Protein AF-U3A870-F1 (afdb_monomer_lite)

Organism: NCBI:txid1261545

Sequence (79 aa):
MSEDARDHDFDELRALVADLDEAAAALRAYGEANDIPAIERNAKRVQGTVGTVKQNVPGGIARDGRERAGDGMEGSEEP

Secondary structure (DSSP, 8-state):
--HHHHHHHHHHHHHHHHHHHHHHHHHHHHHHHTT-HHHHHHHHHHHHHHHHHHTTSTT---SS---------------

Foldseek 3Di:
DDPVVVVVVLVVVLVVLVVQLVVLVVQLVVCVVVVNVVSNVVSVVSNVVSVVVQVVRPPGDPPDDPDPDDDDDDDDDDD

pLDDT: mean 79.99, std 20.7, range [40.88, 98.44]

Radius of gyration: 19.48 Å; chains: 1; bounding box: 35×46×59 Å

Structure (mmCIF, N/CA/C/O backbone):
data_AF-U3A870-F1
#
_entry.id   AF-U3A870-F1
#
loop_
_atom_site.group_PDB
_atom_site.id
_atom_site.type_symbol
_atom_site.label_atom_id
_atom_site.label_alt_id
_atom_site.label_comp_id
_atom_site.label_asym_id
_atom_site.label_entity_id
_atom_site.label_seq_id
_atom_site.pdbx_PDB_ins_code
_atom_site.Cartn_x
_atom_site.Cartn_y
_atom_site.Cartn_z
_atom_site.occupancy
_atom_site.B_iso_or_equiv
_atom_site.auth_seq_id
_atom_site.auth_comp_id
_atom_site.auth_asym_id
_atom_site.auth_atom_id
_atom_site.pdbx_PDB_model_num
ATOM 1 N N . MET A 1 1 ? 26.837 -0.382 -19.823 1.00 54.50 1 MET A N 1
ATOM 2 C CA . MET A 1 1 ? 26.122 -1.363 -18.983 1.00 54.50 1 MET A CA 1
ATOM 3 C C . MET A 1 1 ? 25.407 -2.316 -19.923 1.00 54.50 1 MET A C 1
ATOM 5 O O . MET A 1 1 ? 24.727 -1.820 -20.816 1.00 54.50 1 MET A O 1
ATOM 9 N N . SER A 1 2 ? 25.625 -3.630 -19.802 1.00 61.03 2 SER A N 1
ATOM 10 C CA . SER A 1 2 ? 24.913 -4.619 -20.631 1.00 61.03 2 SER A CA 1
ATOM 11 C C . SER A 1 2 ? 23.407 -4.571 -20.372 1.00 61.03 2 SER A C 1
ATOM 13 O O . SER A 1 2 ? 22.977 -4.132 -19.307 1.00 61.03 2 SER A O 1
ATOM 15 N N . GLU A 1 3 ? 22.621 -4.986 -21.364 1.00 62.19 3 GLU A N 1
ATOM 16 C CA . GLU A 1 3 ? 21.164 -5.174 -21.270 1.00 62.19 3 GLU A CA 1
ATOM 17 C C . GLU A 1 3 ? 20.788 -6.035 -20.046 1.00 62.19 3 GLU A C 1
ATOM 19 O O . GLU A 1 3 ? 20.023 -5.578 -19.205 1.00 62.19 3 GLU A O 1
ATOM 24 N N . ASP A 1 4 ? 21.471 -7.171 -19.851 1.00 63.53 4 ASP A N 1
ATOM 25 C CA . ASP A 1 4 ? 21.220 -8.123 -18.751 1.00 63.53 4 ASP A CA 1
ATOM 26 C C . ASP A 1 4 ? 21.362 -7.527 -17.340 1.00 63.53 4 ASP A C 1
ATOM 28 O O . ASP A 1 4 ? 20.651 -7.917 -16.418 1.00 63.53 4 ASP A O 1
ATOM 32 N N . ALA A 1 5 ? 22.276 -6.569 -17.147 1.00 63.75 5 ALA A N 1
ATOM 33 C CA . ALA A 1 5 ? 22.453 -5.922 -15.845 1.00 63.75 5 ALA A CA 1
ATOM 34 C C . ALA A 1 5 ? 21.292 -4.965 -15.532 1.00 63.75 5 ALA A C 1
ATOM 36 O O . ALA A 1 5 ? 20.861 -4.873 -14.390 1.00 63.75 5 ALA A O 1
ATOM 37 N N . ARG A 1 6 ? 20.756 -4.287 -16.557 1.00 63.22 6 ARG A N 1
ATOM 38 C CA . ARG A 1 6 ? 19.601 -3.392 -16.406 1.00 63.22 6 ARG A CA 1
ATOM 39 C C . ARG A 1 6 ? 18.321 -4.179 -16.139 1.00 63.22 6 ARG A C 1
ATOM 41 O O . ARG A 1 6 ? 17.510 -3.740 -15.333 1.00 63.22 6 ARG A O 1
ATOM 48 N N . ASP A 1 7 ? 18.160 -5.335 -16.777 1.00 68.25 7 ASP A N 1
ATOM 49 C CA . ASP A 1 7 ? 17.000 -6.198 -16.543 1.00 68.25 7 ASP A CA 1
ATOM 50 C C . ASP A 1 7 ? 16.993 -6.778 -15.120 1.00 68.25 7 ASP A C 1
ATOM 52 O O . ASP A 1 7 ? 15.953 -6.740 -14.462 1.00 68.25 7 ASP A O 1
ATOM 56 N N . HIS A 1 8 ? 18.155 -7.195 -14.597 1.00 67.12 8 HIS A N 1
ATOM 57 C CA . HIS A 1 8 ? 18.292 -7.623 -13.200 1.00 67.12 8 HIS A CA 1
ATOM 58 C C . HIS A 1 8 ? 17.997 -6.485 -12.203 1.00 67.12 8 HIS A C 1
ATOM 60 O O . HIS A 1 8 ? 17.293 -6.693 -11.214 1.00 67.12 8 HIS A O 1
ATOM 66 N N . ASP A 1 9 ? 18.473 -5.266 -12.478 1.00 78.81 9 ASP A N 1
ATOM 67 C CA . ASP A 1 9 ? 18.181 -4.089 -11.645 1.00 78.81 9 ASP A CA 1
ATOM 68 C C . ASP A 1 9 ? 16.672 -3.767 -11.616 1.00 78.81 9 ASP A C 1
ATOM 70 O O . ASP A 1 9 ? 16.129 -3.333 -10.595 1.00 78.81 9 ASP A O 1
ATOM 74 N N . PHE A 1 10 ? 15.957 -3.998 -12.724 1.00 87.31 10 PHE A N 1
ATOM 75 C CA . PHE A 1 10 ? 14.507 -3.817 -12.762 1.00 87.31 10 PHE A CA 1
ATOM 76 C C . PHE A 1 10 ? 13.746 -4.925 -12.033 1.00 87.31 10 PHE A C 1
ATOM 78 O O . PHE A 1 10 ? 12.701 -4.629 -11.457 1.00 87.31 10 PHE A O 1
ATOM 85 N N . ASP A 1 11 ? 14.248 -6.160 -12.001 1.00 88.75 11 ASP A N 1
ATOM 86 C CA . ASP A 1 11 ? 13.669 -7.228 -11.176 1.00 88.75 11 ASP A CA 1
ATOM 87 C C . ASP A 1 11 ? 13.773 -6.922 -9.682 1.00 88.75 11 ASP A C 1
ATOM 89 O O . ASP A 1 11 ? 12.781 -7.050 -8.959 1.00 88.75 11 ASP A O 1
ATOM 93 N N . GLU A 1 12 ? 14.925 -6.431 -9.226 1.00 90.00 12 GLU A N 1
ATOM 94 C CA . GLU A 1 12 ? 15.101 -6.005 -7.835 1.00 90.00 12 GLU A CA 1
ATOM 95 C C . GLU A 1 12 ? 14.174 -4.830 -7.490 1.00 90.00 12 GLU A C 1
ATOM 97 O O . GLU A 1 12 ? 13.486 -4.846 -6.465 1.00 90.00 12 GLU A O 1
ATOM 102 N N . LEU A 1 13 ? 14.061 -3.841 -8.384 1.00 90.94 13 LEU A N 1
ATOM 103 C CA . LEU A 1 13 ? 13.118 -2.736 -8.216 1.00 90.94 13 LEU A CA 1
ATOM 104 C C . LEU A 1 13 ? 11.661 -3.224 -8.153 1.00 90.94 13 LEU A C 1
ATOM 106 O O . LEU A 1 13 ? 10.882 -2.729 -7.336 1.00 90.94 13 LEU A O 1
ATOM 110 N N . ARG A 1 14 ? 11.277 -4.190 -8.996 1.00 91.75 14 ARG A N 1
ATOM 111 C CA . ARG A 1 14 ? 9.935 -4.791 -8.977 1.00 91.75 14 ARG A CA 1
ATOM 112 C C . ARG A 1 14 ? 9.659 -5.484 -7.642 1.00 91.75 14 ARG A C 1
ATOM 114 O O . ARG A 1 14 ? 8.586 -5.267 -7.079 1.00 91.75 14 ARG A O 1
ATOM 121 N N . ALA A 1 15 ? 10.616 -6.249 -7.120 1.00 93.06 15 ALA A N 1
ATOM 122 C CA . ALA A 1 15 ? 10.497 -6.916 -5.824 1.00 93.06 15 ALA A CA 1
ATOM 123 C C . ALA A 1 15 ? 10.313 -5.904 -4.681 1.00 93.06 15 ALA A C 1
ATOM 125 O O . ALA A 1 15 ? 9.331 -5.980 -3.947 1.00 93.06 15 ALA A O 1
ATOM 126 N N . LEU A 1 16 ? 11.161 -4.871 -4.610 1.00 95.56 16 LEU A N 1
ATOM 127 C CA . LEU A 1 16 ? 11.063 -3.821 -3.586 1.00 95.56 16 LEU A CA 1
ATOM 128 C C . LEU A 1 16 ? 9.701 -3.112 -3.587 1.00 95.56 16 LEU A C 1
ATOM 130 O O . LEU A 1 16 ? 9.150 -2.778 -2.537 1.00 95.56 16 LEU A O 1
ATOM 134 N N . VAL A 1 17 ? 9.144 -2.861 -4.772 1.00 95.38 17 VAL A N 1
ATOM 135 C CA . VAL A 1 17 ? 7.840 -2.204 -4.915 1.00 95.38 17 VAL A CA 1
ATOM 136 C C . VAL A 1 17 ? 6.683 -3.143 -4.552 1.00 95.38 17 VAL A C 1
ATOM 138 O O . VAL A 1 17 ? 5.653 -2.668 -4.064 1.00 95.38 17 VAL A O 1
ATOM 141 N N . ALA A 1 18 ? 6.825 -4.452 -4.774 1.00 93.25 18 ALA A N 1
ATOM 142 C CA . ALA A 1 18 ? 5.859 -5.449 -4.317 1.00 93.25 18 ALA A CA 1
ATOM 143 C C . ALA A 1 18 ? 5.855 -5.551 -2.783 1.00 93.25 18 ALA A C 1
ATOM 145 O O . ALA A 1 18 ? 4.794 -5.381 -2.178 1.00 93.25 18 ALA A O 1
ATOM 146 N N . ASP A 1 19 ? 7.032 -5.684 -2.169 1.00 96.25 19 ASP A N 1
ATOM 147 C CA . ASP A 1 19 ? 7.206 -5.757 -0.713 1.00 96.25 19 ASP A CA 1
ATOM 148 C C . ASP A 1 19 ? 6.635 -4.518 -0.011 1.00 96.25 19 ASP A C 1
ATOM 150 O O . ASP A 1 19 ? 5.974 -4.607 1.026 1.00 96.25 19 ASP A O 1
ATOM 154 N N . LEU A 1 20 ? 6.843 -3.332 -0.594 1.00 96.31 20 LEU A N 1
ATOM 155 C CA . LEU A 1 20 ? 6.311 -2.088 -0.045 1.00 96.31 20 LEU A CA 1
ATOM 156 C C . LEU A 1 20 ? 4.774 -2.031 -0.098 1.00 96.31 20 LEU A C 1
ATOM 158 O O . LEU A 1 20 ? 4.154 -1.479 0.815 1.00 96.31 20 LEU A O 1
ATOM 162 N N . ASP A 1 21 ? 4.148 -2.592 -1.138 1.00 96.25 21 ASP A N 1
ATOM 163 C CA . ASP A 1 21 ? 2.685 -2.674 -1.224 1.00 96.25 21 ASP A CA 1
ATOM 164 C C . ASP A 1 21 ? 2.113 -3.648 -0.189 1.00 96.25 21 ASP A C 1
ATOM 166 O O . ASP A 1 21 ? 1.133 -3.328 0.488 1.00 96.25 21 ASP A O 1
ATOM 170 N N . GLU A 1 22 ? 2.757 -4.806 -0.024 1.00 97.06 22 GLU A N 1
ATOM 171 C CA . GLU A 1 22 ? 2.376 -5.807 0.973 1.00 97.06 22 GLU A CA 1
ATOM 172 C C . GLU A 1 22 ? 2.508 -5.249 2.396 1.00 97.06 22 GLU A C 1
ATOM 174 O O . GLU A 1 22 ? 1.558 -5.308 3.182 1.00 97.06 22 GLU A O 1
ATOM 179 N N . ALA A 1 23 ? 3.635 -4.607 2.717 1.00 97.94 23 ALA A N 1
ATOM 180 C CA . ALA A 1 23 ? 3.850 -3.972 4.014 1.00 97.94 23 ALA A CA 1
ATOM 181 C C . ALA A 1 23 ? 2.815 -2.870 4.296 1.00 97.94 23 ALA A C 1
ATOM 183 O O . ALA A 1 23 ? 2.307 -2.748 5.416 1.00 97.94 23 ALA A O 1
ATOM 184 N N . ALA A 1 24 ? 2.454 -2.078 3.282 1.00 97.69 24 ALA A N 1
ATOM 185 C CA . ALA A 1 24 ? 1.422 -1.059 3.417 1.00 97.69 24 ALA A CA 1
ATOM 186 C C . ALA A 1 24 ? 0.026 -1.677 3.627 1.00 97.69 24 ALA A C 1
ATOM 188 O O . ALA A 1 24 ? -0.745 -1.179 4.450 1.00 97.69 24 ALA A O 1
ATOM 189 N N . ALA A 1 25 ? -0.295 -2.784 2.952 1.00 97.75 25 ALA A N 1
ATOM 190 C CA . ALA A 1 25 ? -1.528 -3.532 3.191 1.00 97.75 25 ALA A CA 1
ATOM 191 C C . ALA A 1 25 ? -1.580 -4.104 4.620 1.00 97.75 25 ALA A C 1
ATOM 193 O O . ALA A 1 25 ? -2.598 -3.956 5.303 1.00 97.75 25 ALA A O 1
ATOM 194 N N . ALA A 1 26 ? -0.472 -4.671 5.106 1.00 98.25 26 ALA A N 1
ATOM 195 C CA . ALA A 1 26 ? -0.354 -5.197 6.463 1.00 98.25 26 ALA A CA 1
ATOM 196 C C . ALA A 1 26 ? -0.524 -4.099 7.527 1.00 98.25 26 ALA A C 1
ATOM 198 O O . ALA A 1 26 ? -1.289 -4.269 8.478 1.00 98.25 26 ALA A O 1
ATOM 199 N N . LEU A 1 27 ? 0.113 -2.935 7.346 1.00 98.19 27 LEU A N 1
ATOM 200 C CA . LEU A 1 27 ? -0.060 -1.780 8.236 1.00 98.19 27 LEU A CA 1
ATOM 201 C C . LEU A 1 27 ? -1.508 -1.292 8.266 1.00 98.19 27 LEU A C 1
ATOM 203 O O . LEU A 1 27 ? -2.024 -0.957 9.333 1.00 98.19 27 LEU A O 1
ATOM 207 N N . ARG A 1 28 ? -2.179 -1.262 7.111 1.00 98.00 28 ARG A N 1
ATOM 208 C CA . ARG A 1 28 ? -3.592 -0.887 7.040 1.00 98.00 28 ARG A CA 1
ATOM 209 C C . ARG A 1 28 ? -4.456 -1.862 7.836 1.00 98.00 28 ARG A C 1
ATOM 211 O O . ARG A 1 28 ? -5.239 -1.403 8.662 1.00 98.00 28 ARG A O 1
ATOM 218 N N . ALA A 1 29 ? -4.288 -3.165 7.610 1.00 97.81 29 ALA A N 1
ATOM 219 C CA . ALA A 1 29 ? -5.030 -4.202 8.323 1.00 97.81 29 ALA A CA 1
ATOM 220 C C . ALA A 1 29 ? -4.788 -4.129 9.839 1.00 97.81 29 ALA A C 1
ATOM 222 O O . ALA A 1 29 ? -5.733 -4.216 10.618 1.00 97.81 29 ALA A O 1
ATOM 223 N N . TYR A 1 30 ? -3.545 -3.882 10.264 1.00 98.06 30 TYR A N 1
ATOM 224 C CA . TYR A 1 30 ? -3.212 -3.669 11.672 1.00 98.06 30 TYR A CA 1
ATOM 225 C C . 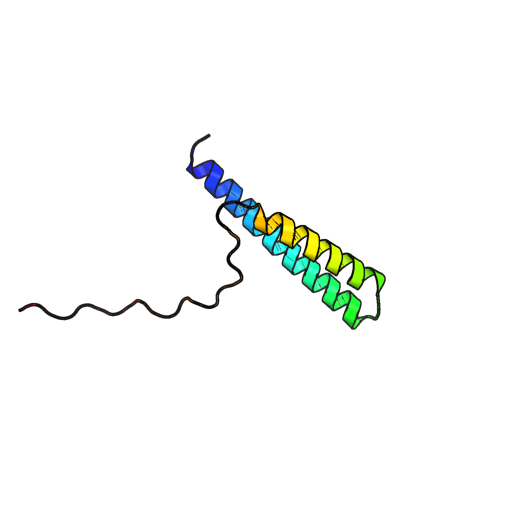TYR A 1 30 ? -3.915 -2.435 12.253 1.00 98.06 30 TYR A C 1
ATOM 227 O O . TYR A 1 30 ? -4.484 -2.504 13.341 1.00 98.06 30 TYR A O 1
ATOM 235 N N . GLY A 1 31 ? -3.887 -1.306 11.539 1.00 98.06 31 GLY A N 1
ATOM 236 C CA . GLY A 1 31 ? -4.555 -0.077 11.966 1.00 98.06 31 GLY A CA 1
ATOM 237 C C . GLY A 1 31 ? -6.070 -0.241 12.096 1.00 98.06 31 GLY A C 1
ATOM 238 O O . GLY A 1 31 ? -6.647 0.277 13.045 1.00 98.06 31 GLY A O 1
ATOM 239 N N . GLU A 1 32 ? -6.691 -0.988 11.182 1.00 97.88 32 GLU A N 1
ATOM 240 C C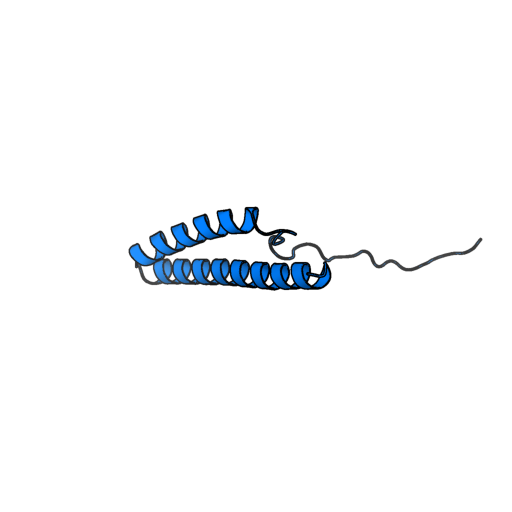A . GLU A 1 32 ? -8.120 -1.318 11.209 1.00 97.88 32 GLU A CA 1
ATOM 241 C C . GLU A 1 32 ? -8.465 -2.257 12.373 1.00 97.88 32 GLU A C 1
ATOM 243 O O . GLU A 1 32 ? -9.375 -1.972 13.140 1.00 97.88 32 GLU A O 1
ATOM 248 N N . ALA A 1 33 ? -7.691 -3.327 12.572 1.00 98.44 33 ALA A N 1
ATOM 249 C CA . ALA A 1 33 ? -7.937 -4.308 13.629 1.00 98.44 33 ALA A CA 1
ATOM 250 C C . ALA A 1 33 ? -7.762 -3.757 15.057 1.00 98.44 33 ALA A C 1
ATOM 252 O O . ALA A 1 33 ? -8.280 -4.343 16.004 1.00 98.44 33 ALA A O 1
ATOM 253 N N . ASN A 1 34 ? -7.009 -2.665 15.220 1.00 98.25 34 ASN A N 1
ATOM 254 C CA . ASN A 1 34 ? -6.688 -2.078 16.525 1.00 98.25 34 ASN A CA 1
ATOM 255 C C . ASN A 1 34 ? -7.314 -0.691 16.742 1.00 98.25 34 ASN A C 1
ATOM 257 O O . ASN A 1 34 ? -6.921 -0.002 17.682 1.00 98.25 34 ASN A O 1
ATOM 261 N N . ASP A 1 35 ? -8.226 -0.249 15.869 1.00 98.00 35 ASP A N 1
ATOM 262 C CA . ASP A 1 35 ? -8.834 1.087 15.923 1.00 98.00 35 ASP A CA 1
ATOM 263 C C . ASP A 1 35 ? -7.788 2.216 16.032 1.00 98.00 35 ASP A C 1
ATOM 265 O O . ASP A 1 35 ? -7.875 3.121 16.868 1.00 98.00 35 ASP A O 1
ATOM 269 N N . ILE A 1 36 ? -6.775 2.189 15.156 1.00 98.19 36 ILE A N 1
ATOM 270 C CA . ILE A 1 36 ? -5.728 3.218 15.064 1.00 98.19 36 ILE A CA 1
ATOM 271 C C . ILE A 1 36 ? -5.852 3.966 13.723 1.00 98.19 36 ILE A C 1
ATOM 273 O O . ILE A 1 36 ? -5.082 3.712 12.786 1.00 98.19 36 ILE A O 1
ATOM 277 N N . PRO A 1 37 ? -6.754 4.969 13.609 1.00 97.31 37 PRO A N 1
ATOM 278 C CA . PRO A 1 37 ? -7.032 5.656 12.345 1.00 97.31 37 PRO A CA 1
ATOM 279 C C . PRO A 1 37 ? -5.815 6.351 11.729 1.00 97.31 37 PRO A C 1
ATOM 281 O O . PRO A 1 37 ? -5.748 6.569 10.521 1.00 97.31 37 PRO A O 1
ATOM 284 N N . ALA A 1 38 ? -4.843 6.758 12.551 1.00 97.81 38 ALA A N 1
ATOM 285 C CA . ALA A 1 38 ? -3.611 7.362 12.057 1.00 97.81 38 ALA A CA 1
ATOM 286 C C . ALA A 1 38 ? -2.766 6.363 11.250 1.00 97.81 38 ALA A C 1
ATOM 288 O O . ALA A 1 38 ? -2.226 6.743 10.213 1.00 97.81 38 ALA A O 1
ATOM 289 N N . ILE A 1 39 ? -2.680 5.101 11.682 1.00 97.38 39 ILE A N 1
ATOM 290 C CA . ILE A 1 39 ? -1.933 4.059 10.966 1.00 97.38 39 ILE A CA 1
ATOM 291 C C . ILE A 1 39 ? -2.663 3.709 9.671 1.00 97.38 39 ILE A C 1
ATOM 293 O O . ILE A 1 39 ? -2.070 3.788 8.599 1.00 97.38 39 ILE A O 1
ATOM 297 N N . GLU A 1 40 ? -3.966 3.437 9.749 1.00 97.44 40 GLU A N 1
ATOM 298 C CA . GLU A 1 40 ? -4.796 3.098 8.589 1.00 97.44 40 GLU A CA 1
ATOM 299 C C . GLU A 1 40 ? -4.719 4.173 7.485 1.00 97.44 40 GLU A C 1
ATOM 301 O O . GLU A 1 40 ? -4.467 3.872 6.314 1.00 97.44 40 GLU A O 1
ATOM 306 N N . ARG A 1 41 ? -4.879 5.456 7.849 1.00 97.81 41 ARG A N 1
ATOM 307 C CA . ARG A 1 41 ? -4.817 6.572 6.890 1.00 97.81 41 ARG A CA 1
ATOM 308 C C . ARG A 1 41 ? -3.448 6.708 6.235 1.00 97.81 41 ARG A C 1
ATOM 310 O O . ARG A 1 41 ? -3.379 6.993 5.041 1.00 97.81 41 ARG A O 1
ATOM 317 N N . ASN A 1 42 ? -2.367 6.551 6.996 1.00 98.12 42 ASN A N 1
ATOM 318 C CA . ASN A 1 42 ? -1.022 6.663 6.436 1.00 98.12 42 ASN A CA 1
ATOM 319 C C . ASN A 1 42 ? -0.676 5.455 5.561 1.00 98.12 42 ASN A C 1
ATOM 321 O O . ASN A 1 42 ? -0.133 5.649 4.479 1.00 98.12 42 ASN A O 1
ATOM 325 N N . ALA A 1 43 ? -1.087 4.248 5.949 1.00 98.06 43 ALA A N 1
ATOM 326 C CA . ALA A 1 43 ? -0.946 3.053 5.126 1.00 98.06 43 ALA A CA 1
ATOM 327 C C . ALA A 1 43 ? -1.645 3.209 3.763 1.00 98.06 43 ALA A C 1
ATOM 329 O O . ALA A 1 43 ? -1.031 2.980 2.724 1.00 98.06 43 ALA A O 1
ATOM 330 N N . LYS A 1 44 ? -2.880 3.735 3.736 1.00 96.69 44 LYS A N 1
ATOM 331 C CA . LYS A 1 44 ? -3.593 4.064 2.484 1.00 96.69 44 LYS A CA 1
ATOM 332 C C . LYS A 1 44 ? -2.833 5.062 1.601 1.00 96.69 44 LYS A C 1
ATOM 334 O O . LYS A 1 44 ? -2.814 4.909 0.382 1.00 96.69 44 LYS A O 1
ATOM 339 N N . ARG A 1 45 ? -2.203 6.084 2.194 1.00 97.94 45 ARG A N 1
ATOM 340 C CA . ARG A 1 45 ? -1.373 7.046 1.443 1.00 97.94 45 ARG A CA 1
ATOM 341 C C . ARG A 1 45 ? -0.152 6.370 0.835 1.00 97.94 45 ARG A C 1
ATOM 343 O O . ARG A 1 45 ? 0.134 6.610 -0.333 1.00 97.94 45 ARG A O 1
ATOM 350 N N . VAL A 1 46 ? 0.525 5.513 1.601 1.00 96.69 46 VAL A N 1
ATOM 351 C CA . VAL A 1 46 ? 1.664 4.733 1.101 1.00 96.69 46 VAL A CA 1
ATOM 352 C C . VAL A 1 46 ? 1.227 3.862 -0.074 1.00 96.69 46 VAL A C 1
ATOM 354 O O . VAL A 1 46 ? 1.853 3.951 -1.121 1.00 96.69 46 VAL A O 1
ATOM 357 N N . GLN A 1 47 ? 0.112 3.130 0.030 1.00 96.12 47 GLN A N 1
ATOM 358 C CA . GLN A 1 47 ? -0.423 2.332 -1.086 1.00 96.12 47 GLN A CA 1
ATOM 359 C C . GLN A 1 47 ? -0.692 3.176 -2.344 1.00 96.12 47 GLN A C 1
ATOM 361 O O . GLN A 1 47 ? -0.376 2.755 -3.453 1.00 96.12 47 GLN A O 1
ATOM 366 N N . GLY A 1 48 ? -1.227 4.394 -2.194 1.00 96.19 48 GLY A N 1
ATOM 367 C CA . GLY A 1 48 ? -1.417 5.318 -3.320 1.00 96.19 48 GLY A CA 1
ATOM 368 C C . GLY A 1 48 ? -0.099 5.734 -3.987 1.00 96.19 48 GLY A C 1
ATOM 369 O O . GLY A 1 48 ? 0.018 5.720 -5.217 1.00 96.19 48 GLY A O 1
ATOM 370 N N . THR A 1 49 ? 0.919 6.051 -3.183 1.00 96.56 49 THR A N 1
ATOM 371 C CA . THR A 1 49 ? 2.268 6.361 -3.677 1.00 96.56 49 THR A CA 1
ATOM 372 C C . THR A 1 49 ? 2.890 5.153 -4.375 1.00 96.56 49 THR A C 1
ATOM 374 O O . THR A 1 49 ? 3.380 5.280 -5.494 1.00 96.56 49 THR A O 1
ATOM 377 N N . VAL A 1 50 ? 2.808 3.968 -3.770 1.00 95.94 50 VAL A N 1
ATOM 378 C CA . VAL A 1 50 ? 3.298 2.708 -4.346 1.00 95.94 50 VAL A CA 1
ATOM 379 C C . VAL A 1 50 ? 2.601 2.409 -5.666 1.00 95.94 50 VAL A C 1
ATOM 381 O O . VAL A 1 50 ? 3.265 2.086 -6.643 1.00 95.94 50 VAL A O 1
ATOM 384 N N . GLY A 1 51 ? 1.284 2.607 -5.751 1.00 93.88 51 GLY A N 1
ATOM 38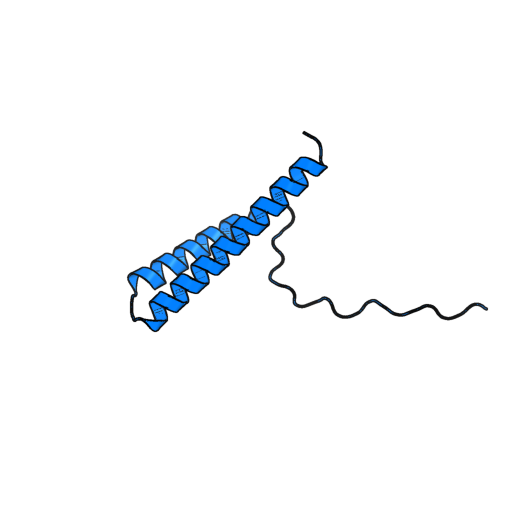5 C CA . GLY A 1 51 ? 0.529 2.469 -6.995 1.00 93.88 51 GLY A CA 1
ATOM 386 C C . GLY A 1 51 ? 1.025 3.395 -8.111 1.00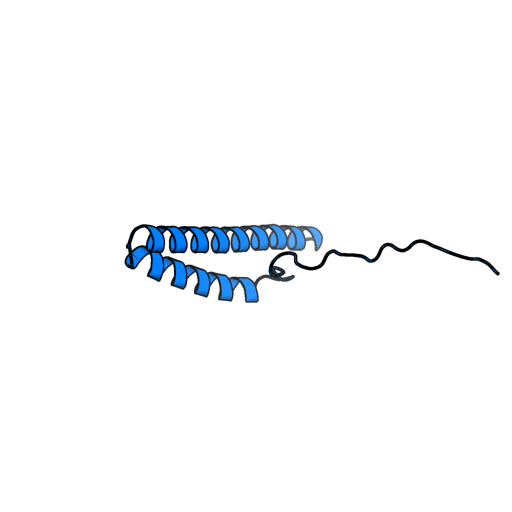 93.88 51 GLY A C 1
ATOM 387 O O . GLY A 1 51 ? 1.040 2.993 -9.273 1.00 93.88 51 GLY A O 1
ATOM 388 N N . THR A 1 52 ? 1.472 4.608 -7.772 1.00 94.38 52 THR A N 1
ATOM 389 C CA . THR A 1 52 ? 2.124 5.521 -8.729 1.00 94.38 52 THR A CA 1
ATOM 390 C C . THR A 1 52 ? 3.500 5.003 -9.143 1.00 94.38 52 THR A C 1
ATOM 392 O O . THR A 1 52 ? 3.822 5.001 -10.330 1.00 94.38 52 THR A O 1
ATOM 395 N N . VAL A 1 53 ? 4.303 4.516 -8.193 1.00 92.56 53 VAL A N 1
ATOM 396 C CA . VAL A 1 53 ? 5.626 3.942 -8.482 1.00 92.56 53 VAL A CA 1
ATOM 397 C C . VAL A 1 53 ? 5.494 2.729 -9.405 1.00 92.56 53 VAL A C 1
ATOM 399 O O . VAL A 1 53 ? 6.159 2.691 -10.433 1.00 92.56 53 VAL A O 1
ATOM 402 N N . LYS A 1 54 ? 4.564 1.807 -9.123 1.00 91.56 54 LYS A N 1
ATOM 403 C CA . LYS A 1 54 ? 4.269 0.611 -9.936 1.00 91.56 54 LYS A CA 1
ATOM 404 C C . LYS A 1 54 ? 4.045 0.923 -11.417 1.00 91.56 54 LYS A C 1
ATOM 406 O O . LYS A 1 54 ? 4.496 0.168 -12.267 1.00 91.56 54 LYS A O 1
ATOM 411 N N . GLN A 1 55 ? 3.379 2.037 -11.726 1.00 90.00 55 GLN A N 1
ATOM 412 C CA . GLN A 1 55 ? 3.108 2.466 -13.107 1.00 90.00 55 GLN A CA 1
ATOM 413 C C . GLN A 1 55 ? 4.359 2.933 -13.861 1.00 90.00 55 GLN A C 1
ATOM 415 O O . GLN A 1 55 ? 4.335 3.013 -15.085 1.00 90.00 55 GLN A O 1
ATOM 420 N N . ASN A 1 56 ? 5.432 3.253 -13.140 1.00 89.62 56 ASN A N 1
ATOM 421 C CA . ASN A 1 56 ? 6.680 3.771 -13.691 1.00 89.62 56 ASN A CA 1
ATOM 422 C C . ASN A 1 56 ? 7.829 2.752 -13.615 1.00 89.62 56 ASN A C 1
ATOM 424 O O . ASN A 1 56 ? 8.921 3.049 -14.094 1.00 89.62 56 ASN A O 1
ATOM 428 N N . VAL A 1 57 ? 7.608 1.563 -13.037 1.00 88.12 57 VAL A N 1
ATOM 429 C CA . VAL A 1 57 ? 8.599 0.478 -13.041 1.00 88.12 57 VAL A CA 1
ATOM 430 C C . VAL A 1 57 ? 8.568 -0.227 -14.406 1.00 88.12 57 VAL A C 1
ATOM 432 O O . VAL A 1 57 ? 7.517 -0.753 -14.790 1.00 88.12 57 VAL A O 1
ATOM 435 N N . PRO A 1 58 ? 9.690 -0.268 -15.153 1.00 83.75 58 PRO A N 1
ATOM 436 C CA . PRO A 1 58 ? 9.771 -0.979 -16.427 1.00 83.75 58 PRO A CA 1
ATOM 437 C C . PRO A 1 58 ? 9.378 -2.455 -16.305 1.00 83.75 58 PRO A C 1
ATOM 439 O O . PRO A 1 58 ? 9.543 -3.064 -15.253 1.00 83.75 58 PRO A O 1
ATOM 442 N N . GLY A 1 59 ? 8.834 -3.025 -17.385 1.00 74.81 59 GLY A N 1
ATOM 443 C CA . GLY A 1 59 ? 8.415 -4.432 -17.513 1.00 74.81 59 GLY A CA 1
ATOM 444 C C . GLY A 1 59 ? 7.258 -4.896 -16.617 1.00 74.81 59 GLY A C 1
ATOM 445 O O . GLY A 1 59 ? 6.886 -6.059 -16.695 1.00 74.81 59 GLY A O 1
ATOM 446 N N . GLY A 1 60 ? 6.638 -3.983 -15.861 1.00 65.00 60 GLY A N 1
ATOM 447 C CA . GLY A 1 60 ? 5.355 -4.194 -15.194 1.00 65.00 60 GLY A CA 1
ATOM 448 C C . GLY A 1 60 ? 5.416 -5.145 -13.999 1.00 65.00 60 GLY A C 1
ATOM 449 O O . GLY A 1 60 ? 5.966 -6.237 -14.048 1.00 65.00 60 GLY A O 1
ATOM 450 N N . ILE A 1 61 ? 4.778 -4.750 -12.902 1.00 60.19 61 ILE A N 1
ATOM 451 C CA . ILE A 1 61 ? 4.453 -5.686 -11.826 1.00 60.19 61 ILE A CA 1
ATOM 452 C C . ILE A 1 61 ? 3.081 -6.235 -12.181 1.00 60.19 61 ILE A C 1
ATOM 454 O O . ILE A 1 61 ? 2.069 -5.555 -11.984 1.00 60.19 61 ILE A O 1
ATOM 458 N N . ALA A 1 62 ? 3.053 -7.415 -12.803 1.00 53.69 62 ALA A N 1
ATOM 459 C CA . ALA A 1 62 ? 1.807 -8.130 -13.030 1.00 53.69 62 ALA A CA 1
ATOM 460 C C . ALA A 1 62 ? 1.061 -8.191 -11.691 1.00 53.69 62 ALA A C 1
ATOM 462 O O . ALA A 1 62 ? 1.603 -8.676 -10.700 1.00 53.69 62 ALA A O 1
ATOM 463 N N . ARG A 1 63 ? -0.162 -7.647 -11.645 1.00 48.62 63 ARG A N 1
ATOM 464 C CA . ARG A 1 63 ? -1.087 -7.944 -10.546 1.00 48.62 63 ARG A CA 1
ATOM 465 C C . ARG A 1 63 ? -1.136 -9.462 -10.439 1.00 48.62 63 ARG A C 1
ATOM 467 O O . ARG A 1 63 ? -1.435 -10.092 -11.449 1.00 48.62 63 ARG A O 1
ATOM 474 N N . ASP A 1 64 ? -0.795 -10.003 -9.275 1.00 46.06 64 ASP A N 1
ATOM 475 C CA . ASP A 1 64 ? -0.706 -11.434 -8.990 1.00 46.06 64 ASP A CA 1
ATOM 476 C C . ASP A 1 64 ? -1.555 -12.321 -9.912 1.00 46.06 64 ASP A C 1
ATOM 478 O O . ASP A 1 64 ? -2.785 -12.326 -9.862 1.00 46.06 64 ASP A O 1
ATOM 482 N N . GLY A 1 65 ? -0.867 -13.103 -10.744 1.00 41.59 65 GLY A N 1
ATOM 483 C CA . GLY A 1 65 ? -0.902 -14.556 -10.601 1.00 41.59 65 GLY A CA 1
ATOM 484 C C . GLY A 1 65 ? -2.247 -15.279 -10.678 1.00 41.59 65 GLY A C 1
ATOM 485 O O . GLY A 1 65 ? -2.338 -16.392 -10.168 1.00 41.59 65 GLY A O 1
ATOM 486 N N . ARG A 1 66 ? -3.275 -14.737 -11.334 1.00 42.91 66 ARG A N 1
ATOM 487 C CA . ARG A 1 66 ? -4.411 -15.543 -11.807 1.00 42.91 66 ARG A CA 1
ATOM 488 C C . ARG A 1 66 ? -4.396 -15.608 -13.329 1.00 42.91 66 ARG A C 1
ATOM 490 O O . ARG A 1 66 ? -5.128 -14.876 -13.967 1.00 42.91 66 ARG A O 1
ATOM 497 N N . GLU A 1 67 ? -3.503 -16.448 -13.858 1.00 44.22 67 GLU A N 1
ATOM 498 C CA . GLU A 1 67 ? -3.634 -17.215 -15.115 1.00 44.22 67 GLU A CA 1
ATOM 499 C C . GLU A 1 67 ? -2.273 -17.831 -15.499 1.00 44.22 67 GLU A C 1
ATOM 501 O O . GLU A 1 67 ? -1.560 -17.387 -16.392 1.00 44.22 67 GLU A O 1
ATOM 506 N N . ARG A 1 68 ? -1.899 -18.909 -14.805 1.00 45.41 68 ARG A N 1
ATOM 507 C CA . ARG A 1 68 ? -1.181 -20.018 -15.445 1.00 45.41 68 ARG A CA 1
ATOM 508 C C . ARG A 1 68 ? -2.060 -21.249 -15.309 1.00 45.41 68 ARG A C 1
ATOM 510 O O . ARG A 1 68 ? -1.906 -22.032 -14.380 1.00 45.41 68 ARG A O 1
ATOM 517 N N . ALA A 1 69 ? -3.01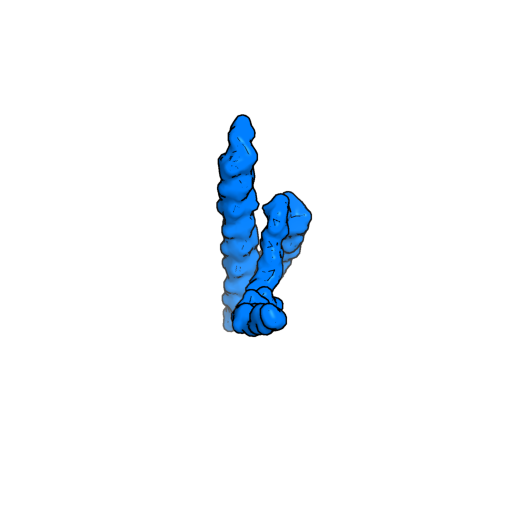5 -21.380 -16.216 1.00 46.44 69 ALA A N 1
ATOM 518 C CA . ALA A 1 69 ? -3.703 -22.636 -16.444 1.00 46.44 69 ALA A CA 1
ATOM 519 C C . ALA A 1 69 ? -3.723 -22.895 -17.950 1.00 46.44 69 ALA A C 1
ATOM 521 O O . ALA A 1 69 ? -4.485 -22.270 -18.674 1.00 46.44 69 ALA A O 1
ATOM 522 N N . GLY A 1 70 ? -2.859 -23.821 -18.366 1.00 47.72 70 GLY A N 1
ATOM 523 C CA . GLY A 1 70 ? -3.051 -24.642 -19.555 1.00 47.72 70 GLY A CA 1
ATOM 524 C C . GLY A 1 70 ? -2.720 -23.989 -20.888 1.00 47.72 70 GLY A C 1
ATOM 525 O O . GLY A 1 70 ? -3.618 -23.526 -21.574 1.00 47.72 70 GLY A O 1
ATOM 526 N N . ASP A 1 71 ? -1.466 -24.112 -21.319 1.00 40.88 71 ASP A N 1
ATOM 527 C CA . ASP A 1 71 ? -1.262 -24.549 -22.700 1.00 40.88 71 ASP A CA 1
ATOM 528 C C . ASP A 1 71 ? -0.150 -25.599 -22.730 1.00 40.88 71 ASP A C 1
ATOM 530 O O . ASP A 1 71 ? 1.043 -25.335 -22.868 1.00 40.88 71 ASP A O 1
ATOM 534 N N . GLY A 1 72 ? -0.586 -26.812 -22.412 1.00 49.19 72 GLY A N 1
ATOM 535 C CA . GLY A 1 72 ? 0.152 -28.051 -22.535 1.00 49.19 72 GLY A CA 1
ATOM 536 C C . GLY A 1 72 ? -0.832 -29.080 -23.068 1.00 49.19 72 GLY A C 1
ATOM 537 O O . GLY A 1 72 ? -1.513 -29.734 -22.289 1.00 49.19 72 GLY A O 1
ATOM 538 N N . MET A 1 73 ? -0.941 -29.157 -24.390 1.00 44.91 73 MET A N 1
ATOM 539 C CA . MET A 1 73 ? -1.483 -30.295 -25.133 1.00 44.91 73 MET A CA 1
ATOM 540 C C . MET A 1 73 ? -0.556 -30.448 -26.338 1.00 44.91 73 MET A C 1
ATOM 542 O O . MET A 1 73 ? -0.538 -29.617 -27.237 1.00 44.91 73 MET A O 1
ATOM 546 N N . GLU A 1 74 ? 0.511 -31.225 -26.173 1.00 48.56 74 GLU A N 1
ATOM 547 C CA . GLU A 1 74 ? 0.552 -32.660 -26.497 1.00 48.56 74 GLU A CA 1
ATOM 548 C C . GLU A 1 74 ? 0.247 -32.914 -27.975 1.00 48.56 74 GLU A C 1
ATOM 550 O O . GLU A 1 74 ? -0.848 -32.669 -28.471 1.00 48.56 74 GLU A O 1
ATOM 555 N N . GLY A 1 75 ? 1.282 -33.385 -28.674 1.00 52.03 75 GLY A N 1
ATOM 556 C CA . GLY A 1 75 ? 1.226 -33.731 -30.083 1.00 52.03 75 GLY A CA 1
ATOM 557 C C . GLY A 1 75 ? 0.310 -34.916 -30.371 1.00 52.03 75 GLY A C 1
ATOM 558 O O . GLY A 1 75 ? 0.154 -35.817 -29.554 1.00 52.03 75 GLY A O 1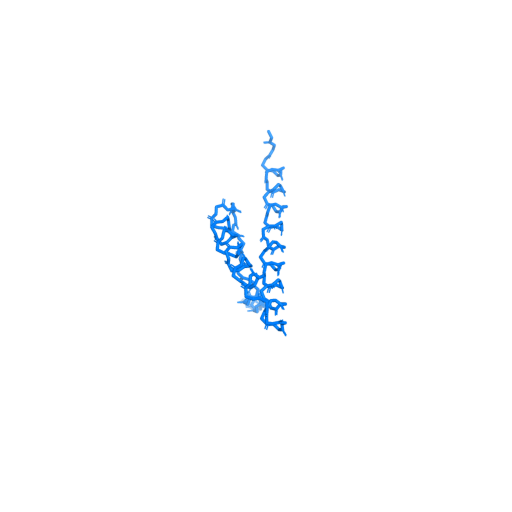
ATOM 559 N N . SER A 1 76 ? -0.271 -34.886 -31.565 1.00 54.91 76 SER A N 1
ATOM 560 C CA . SER A 1 76 ? -0.992 -35.935 -32.307 1.00 54.91 76 SER A CA 1
ATOM 561 C C . SER A 1 76 ? -1.299 -35.277 -33.669 1.00 54.91 76 SER A C 1
ATOM 563 O O . SER A 1 76 ? -1.716 -34.124 -33.667 1.00 54.91 76 SER A O 1
ATOM 565 N N . GLU A 1 77 ? -1.089 -35.793 -34.878 1.00 49.44 77 GLU A N 1
ATOM 566 C CA . GLU A 1 77 ? -0.709 -37.083 -35.460 1.00 49.44 77 GLU A CA 1
ATOM 567 C C . GLU A 1 77 ? -0.158 -36.783 -36.880 1.00 49.44 77 GLU A C 1
ATOM 569 O O . GLU A 1 77 ? -0.536 -35.783 -37.500 1.00 49.44 77 GLU A O 1
ATOM 574 N N . GLU A 1 78 ? 0.744 -37.630 -37.386 1.00 45.88 78 GLU A N 1
ATOM 575 C CA . GLU A 1 78 ? 1.185 -37.662 -38.794 1.00 45.88 78 GLU A CA 1
ATOM 576 C C . GLU A 1 78 ? 0.054 -38.139 -39.733 1.00 45.88 78 GLU A C 1
ATOM 578 O O . GLU A 1 78 ? -0.773 -38.949 -39.309 1.00 45.88 78 GLU A O 1
ATOM 583 N N . PRO A 1 79 ? 0.025 -37.710 -41.011 1.00 66.19 79 PRO A N 1
ATOM 584 C CA . PRO A 1 79 ? -0.692 -38.415 -42.074 1.00 66.19 79 PRO A CA 1
ATOM 585 C C . PRO A 1 79 ? 0.124 -39.558 -42.704 1.00 66.19 79 PRO A C 1
ATOM 587 O O . PRO A 1 79 ? 1.364 -39.422 -42.828 1.00 66.19 79 PRO A O 1
#